Protein AF-A0A8H4P7W4-F1 (afdb_monomer_lite)

Radius of gyration: 20.19 Å; chains: 1; bounding box: 45×41×56 Å

Foldseek 3Di:
DPPPDDDPDLQDQLPPDPDPDDDPVNVVSNLSNQVPDPVHPDNGPPPPDDPDDDDDPPQPVVVLVVVCVVVVDPPPDRDPPDPDPPDDDDLLVVLVRDDPPAEDEAAPPPDDQVVCVVSNYHYHYPPDDDDD

Structure (mmCIF, N/CA/C/O backbone):
data_AF-A0A8H4P7W4-F1
#
_entry.id   AF-A0A8H4P7W4-F1
#
loop_
_atom_site.group_PDB
_atom_site.id
_atom_site.type_symbol
_atom_site.label_atom_id
_atom_site.label_alt_id
_atom_site.label_comp_id
_atom_site.label_asym_id
_atom_site.label_entity_id
_atom_site.label_seq_id
_atom_site.pdbx_PDB_ins_code
_atom_site.Cartn_x
_atom_site.Cartn_y
_atom_site.Cartn_z
_atom_site.occupancy
_atom_site.B_iso_or_equiv
_atom_site.auth_seq_id
_atom_site.auth_comp_id
_atom_site.auth_asym_id
_atom_site.auth_atom_id
_atom_site.pdbx_PDB_model_num
ATOM 1 N N . PRO A 1 1 ? -3.178 -17.842 30.543 1.00 39.09 1 PRO A N 1
ATOM 2 C CA . PRO A 1 1 ? -2.140 -18.026 29.497 1.00 39.09 1 PRO A CA 1
ATOM 3 C C . PRO A 1 1 ? -2.679 -17.609 28.119 1.00 39.09 1 PRO A C 1
ATOM 5 O O . PRO A 1 1 ? -3.447 -18.339 27.505 1.00 39.09 1 PRO A O 1
ATOM 8 N N . LYS A 1 2 ? -2.356 -16.388 27.675 1.00 39.22 2 LYS A N 1
ATOM 9 C CA . LYS A 1 2 ? -2.740 -15.898 26.344 1.00 39.22 2 LYS A CA 1
ATOM 10 C C . LYS A 1 2 ? -1.773 -16.511 25.333 1.00 39.22 2 LYS A C 1
ATOM 12 O O . LYS A 1 2 ? -0.589 -16.191 25.359 1.00 39.22 2 LYS A O 1
ATOM 17 N N 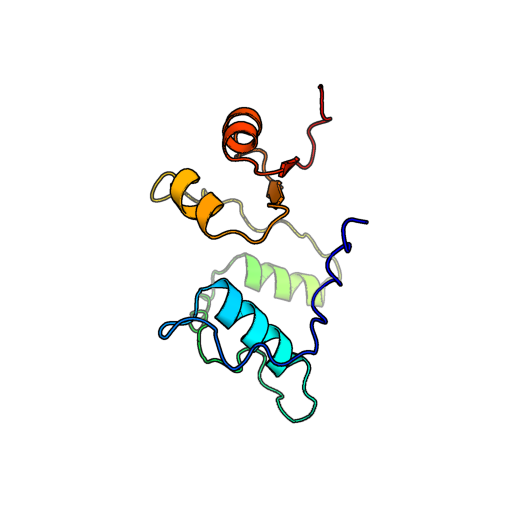. THR A 1 3 ? -2.250 -17.424 24.493 1.00 40.44 3 THR A N 1
ATOM 18 C CA . THR A 1 3 ? -1.463 -17.994 23.397 1.00 40.44 3 THR A CA 1
ATOM 19 C C . THR A 1 3 ? -1.111 -16.871 22.428 1.00 40.44 3 THR A C 1
ATOM 21 O O . THR A 1 3 ? -1.976 -16.346 21.728 1.00 40.44 3 THR A O 1
ATOM 24 N N . ILE A 1 4 ? 0.154 -16.459 22.433 1.00 45.78 4 ILE A N 1
ATOM 25 C CA . ILE A 1 4 ? 0.714 -15.525 21.458 1.00 45.78 4 ILE A CA 1
ATOM 26 C C . ILE A 1 4 ? 0.582 -16.209 20.096 1.00 45.78 4 ILE A C 1
ATOM 28 O O . ILE A 1 4 ? 1.232 -17.223 19.847 1.00 45.78 4 ILE A O 1
ATOM 32 N N . GLY A 1 5 ? -0.326 -15.705 19.257 1.00 48.81 5 GLY A N 1
ATOM 33 C CA . GLY A 1 5 ? -0.583 -16.247 17.927 1.00 48.81 5 GLY A CA 1
ATOM 34 C C . GLY A 1 5 ? 0.722 -16.378 17.146 1.00 48.81 5 GLY A C 1
ATOM 35 O O . GLY A 1 5 ? 1.464 -15.407 16.984 1.00 48.81 5 GLY A O 1
ATOM 36 N N . ARG A 1 6 ? 1.024 -17.601 16.701 1.00 53.09 6 ARG A N 1
ATOM 37 C CA . ARG A 1 6 ? 2.169 -17.905 15.840 1.00 53.09 6 ARG A CA 1
ATOM 38 C C . ARG A 1 6 ? 2.080 -17.010 14.603 1.00 53.09 6 ARG A C 1
ATOM 40 O O . ARG A 1 6 ? 1.039 -16.985 13.950 1.00 53.09 6 ARG A O 1
ATOM 47 N N . LYS A 1 7 ? 3.154 -16.276 14.286 1.00 52.66 7 LYS A N 1
ATOM 48 C CA . LYS A 1 7 ? 3.224 -15.487 13.046 1.00 52.66 7 LYS A CA 1
ATOM 49 C C . LYS A 1 7 ? 2.903 -16.424 11.869 1.00 52.66 7 LYS A C 1
ATOM 51 O O . LYS A 1 7 ? 3.522 -17.492 11.804 1.00 52.66 7 LYS A O 1
ATOM 56 N N . PRO A 1 8 ? 1.950 -16.080 10.987 1.00 56.66 8 PRO A N 1
ATOM 57 C CA . PRO A 1 8 ? 1.612 -16.932 9.856 1.00 56.66 8 PRO A CA 1
ATOM 58 C C . PRO A 1 8 ? 2.870 -17.148 9.015 1.00 56.66 8 PRO A C 1
ATOM 60 O O . PRO A 1 8 ? 3.583 -16.196 8.691 1.00 56.66 8 PRO A O 1
ATOM 63 N N . ASN A 1 9 ? 3.187 -18.415 8.741 1.00 67.56 9 ASN A N 1
ATOM 64 C CA . ASN A 1 9 ? 4.327 -18.767 7.908 1.00 67.56 9 ASN A CA 1
ATOM 65 C C . ASN A 1 9 ? 4.059 -18.203 6.506 1.00 67.56 9 ASN A C 1
ATOM 67 O O . ASN A 1 9 ? 3.085 -18.629 5.892 1.00 67.56 9 ASN A O 1
ATOM 71 N N . PRO A 1 10 ? 4.888 -17.287 5.978 1.00 60.41 10 PRO A N 1
ATOM 72 C CA . PRO A 1 10 ? 4.680 -16.734 4.642 1.00 60.41 10 PRO A CA 1
ATOM 73 C C . PRO A 1 10 ? 4.722 -17.793 3.530 1.00 60.41 10 PRO A C 1
ATOM 75 O O . PRO A 1 10 ? 4.259 -17.509 2.434 1.00 60.41 1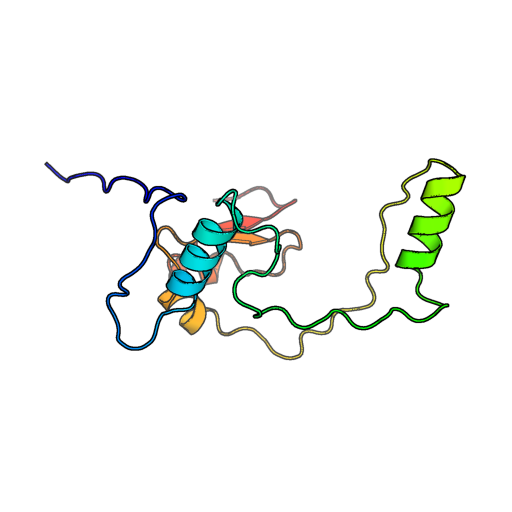0 PRO A O 1
ATOM 78 N N . LYS A 1 11 ? 5.247 -18.993 3.824 1.00 66.94 11 LYS A N 1
ATOM 79 C CA . LYS A 1 11 ? 5.248 -20.153 2.925 1.00 66.94 11 LYS A CA 1
ATOM 80 C C . LYS A 1 11 ? 3.980 -21.008 3.006 1.00 66.94 11 LYS A C 1
ATOM 82 O O . LYS A 1 11 ? 3.840 -21.922 2.203 1.00 66.94 11 LYS A O 1
ATOM 87 N N . ALA A 1 12 ? 3.103 -20.800 3.986 1.00 82.38 12 ALA A N 1
ATOM 88 C CA . ALA A 1 12 ? 1.878 -21.589 4.094 1.00 82.38 12 ALA A CA 1
ATOM 89 C C . ALA A 1 12 ? 0.891 -21.167 2.999 1.00 82.38 12 ALA A C 1
ATOM 91 O O . ALA A 1 12 ? 0.676 -19.971 2.812 1.00 82.38 12 ALA A O 1
ATOM 92 N N . ASP A 1 13 ? 0.306 -22.138 2.292 1.00 88.50 13 ASP A N 1
ATOM 93 C CA . ASP A 1 13 ? -0.785 -21.864 1.350 1.00 88.50 13 ASP A CA 1
ATOM 94 C C . ASP A 1 13 ? -1.971 -21.297 2.153 1.00 88.50 13 ASP A C 1
ATOM 96 O O . ASP 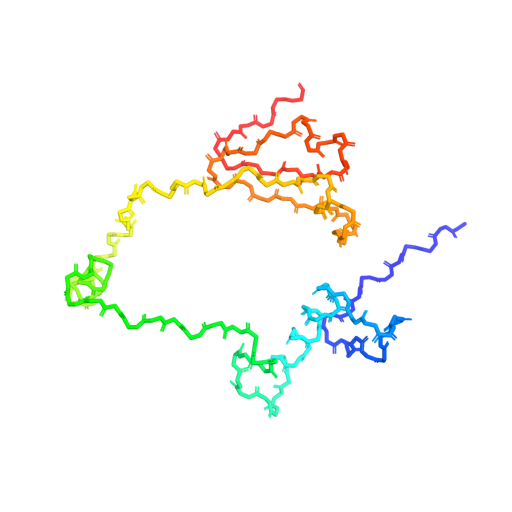A 1 13 ? -2.415 -21.944 3.106 1.00 88.50 13 ASP A O 1
ATOM 100 N N . PRO A 1 14 ? -2.460 -20.083 1.844 1.00 88.31 14 PRO A N 1
ATOM 101 C CA . PRO A 1 14 ? -3.558 -19.466 2.585 1.00 88.31 14 PRO A CA 1
ATOM 102 C C . PRO A 1 14 ? -4.930 -20.059 2.242 1.00 88.31 14 PRO A C 1
ATOM 104 O O . PRO A 1 14 ? -5.934 -19.618 2.801 1.00 88.31 14 PRO A O 1
ATOM 107 N N . ARG A 1 15 ? -5.004 -21.020 1.313 1.00 90.44 15 ARG A N 1
ATOM 108 C CA . ARG A 1 15 ? -6.252 -21.686 0.934 1.00 90.44 15 ARG A CA 1
ATOM 109 C C . ARG A 1 15 ? -6.505 -22.934 1.795 1.00 90.44 15 ARG A C 1
ATOM 111 O O . ARG A 1 15 ? -5.555 -23.620 2.170 1.00 90.44 15 ARG A O 1
ATOM 118 N N . PRO A 1 16 ? -7.779 -23.288 2.046 1.00 91.12 16 PRO A N 1
ATOM 119 C CA . PRO A 1 16 ? -8.995 -22.612 1.583 1.00 91.12 16 PRO A CA 1
ATOM 120 C C . PRO A 1 16 ? -9.268 -21.301 2.335 1.00 91.12 16 PRO A C 1
ATOM 122 O O . PRO A 1 16 ? -8.962 -21.171 3.517 1.00 91.12 16 PRO A O 1
ATOM 125 N N . PHE A 1 17 ? -9.867 -20.332 1.643 1.00 90.50 17 PHE A N 1
ATOM 126 C CA . PHE A 1 17 ? -10.232 -19.052 2.249 1.00 90.50 17 PHE A CA 1
ATOM 127 C C . PHE A 1 17 ? -11.453 -19.202 3.159 1.00 90.50 17 PHE A C 1
ATOM 129 O O . PHE A 1 17 ? -12.351 -19.997 2.888 1.00 90.50 17 PHE A O 1
ATOM 136 N N . SER A 1 18 ? -11.502 -18.420 4.240 1.00 85.56 18 SER A N 1
ATOM 137 C CA . SER A 1 18 ? -12.608 -18.484 5.207 1.00 85.56 18 SER A CA 1
ATOM 138 C C . SER A 1 18 ? -13.921 -17.906 4.669 1.00 85.56 18 SER A C 1
ATOM 140 O O . SER A 1 18 ? -14.989 -18.289 5.134 1.00 85.56 18 SER A O 1
ATOM 142 N N . ASN A 1 19 ? -13.842 -16.997 3.695 1.00 86.06 19 ASN A N 1
ATOM 143 C CA . ASN A 1 19 ? -14.991 -16.357 3.062 1.00 86.06 19 ASN A CA 1
ATOM 144 C C . ASN A 1 19 ? -15.143 -16.837 1.616 1.00 86.06 19 ASN A C 1
ATOM 146 O O . ASN A 1 19 ? -14.152 -17.136 0.952 1.00 86.06 19 ASN A O 1
ATOM 150 N N . ALA A 1 20 ? -16.381 -16.834 1.111 1.00 87.19 20 ALA A N 1
ATOM 151 C CA . ALA A 1 20 ? -16.675 -17.185 -0.281 1.00 87.19 20 ALA A CA 1
ATOM 152 C C . ALA A 1 20 ? -15.966 -16.259 -1.287 1.00 87.19 20 ALA A C 1
ATOM 154 O O . ALA A 1 20 ? -15.552 -16.707 -2.352 1.00 87.19 20 ALA A O 1
ATOM 155 N N . VAL A 1 21 ? -15.798 -14.980 -0.931 1.00 89.88 21 VAL A N 1
ATOM 156 C CA . VAL A 1 21 ? -15.005 -14.009 -1.693 1.00 89.88 21 VAL A CA 1
ATOM 157 C C . VAL A 1 21 ? -13.715 -13.719 -0.919 1.00 89.88 21 VAL A C 1
ATOM 159 O O . VAL A 1 21 ? -13.800 -13.243 0.219 1.00 89.88 21 VAL A O 1
ATOM 162 N N . PRO A 1 22 ? -12.529 -13.994 -1.493 1.00 90.69 22 PRO A N 1
ATOM 163 C CA . PRO A 1 22 ? -11.254 -13.710 -0.841 1.00 90.69 22 PRO A CA 1
ATOM 164 C C . PRO A 1 22 ? -11.070 -12.206 -0.631 1.00 90.69 22 PRO A C 1
ATOM 166 O O . PRO A 1 22 ? -11.358 -11.401 -1.520 1.00 90.69 22 PRO A O 1
ATOM 169 N N . SER A 1 23 ? -10.554 -11.813 0.531 1.00 89.69 23 SER A N 1
ATOM 170 C CA . SER A 1 23 ? -10.176 -10.422 0.779 1.00 89.69 23 SER A CA 1
ATOM 171 C C . SER A 1 23 ? -8.898 -10.043 0.017 1.00 89.69 23 SER A C 1
ATOM 173 O O . SER A 1 23 ? -8.132 -10.898 -0.431 1.00 89.69 23 SER A O 1
ATOM 175 N N . ALA A 1 24 ? -8.604 -8.743 -0.077 1.00 88.19 24 ALA A N 1
ATOM 176 C CA . ALA A 1 24 ? -7.346 -8.276 -0.661 1.00 88.19 24 ALA A CA 1
ATOM 177 C C . ALA A 1 24 ? -6.111 -8.865 0.052 1.00 88.19 24 ALA A C 1
ATOM 179 O O . ALA A 1 24 ? -5.127 -9.195 -0.608 1.00 88.19 24 ALA A O 1
ATOM 180 N N . ASN A 1 25 ? -6.177 -9.062 1.375 1.00 85.50 25 ASN A N 1
ATOM 181 C CA . ASN A 1 25 ? -5.100 -9.697 2.139 1.00 85.50 25 ASN A CA 1
ATOM 182 C C . ASN A 1 25 ? -4.952 -11.185 1.812 1.00 85.50 25 ASN A C 1
ATOM 184 O O . ASN A 1 25 ? -3.826 -11.670 1.737 1.00 85.50 25 ASN A O 1
ATOM 188 N N . ASP A 1 26 ? -6.062 -11.894 1.592 1.00 90.25 26 ASP A N 1
ATOM 189 C CA . ASP A 1 26 ? -6.035 -13.310 1.215 1.00 90.25 26 ASP A CA 1
ATOM 190 C C . ASP A 1 26 ? -5.354 -13.494 -0.146 1.00 90.25 26 ASP A C 1
ATOM 192 O O . ASP A 1 26 ? -4.495 -14.362 -0.312 1.00 90.25 26 ASP A O 1
ATOM 196 N N . LEU A 1 27 ? -5.668 -12.613 -1.102 1.00 91.50 27 LEU A N 1
ATOM 197 C CA . LEU A 1 27 ? -5.028 -12.602 -2.417 1.00 91.50 27 LEU A CA 1
ATOM 198 C C . LEU A 1 27 ? -3.539 -12.241 -2.336 1.00 91.50 27 LEU A C 1
ATOM 200 O O . LEU A 1 27 ? -2.729 -12.850 -3.030 1.00 91.50 27 LEU A O 1
ATOM 204 N N . LEU A 1 28 ? -3.160 -11.281 -1.485 1.00 88.75 28 LEU A N 1
ATOM 205 C CA . LEU A 1 28 ? -1.753 -10.928 -1.257 1.00 88.75 28 LEU A CA 1
ATOM 206 C C . LEU A 1 28 ? -0.969 -12.085 -0.624 1.00 88.75 28 LEU A C 1
ATOM 208 O O . LEU A 1 28 ? 0.156 -12.370 -1.037 1.00 88.75 28 LEU A O 1
ATOM 212 N N . ALA A 1 29 ? -1.557 -12.776 0.355 1.00 89.69 29 ALA A N 1
ATOM 213 C CA . ALA A 1 29 ? -0.955 -13.961 0.955 1.00 89.69 29 ALA A CA 1
ATOM 214 C C . ALA A 1 29 ? -0.786 -15.081 -0.080 1.00 89.69 29 ALA A C 1
ATOM 216 O O . ALA A 1 29 ? 0.257 -15.736 -0.100 1.00 89.69 29 ALA A O 1
ATOM 217 N N . LEU A 1 30 ? -1.774 -15.265 -0.966 1.00 92.00 30 LEU A N 1
ATOM 218 C CA . LEU A 1 30 ? -1.717 -16.284 -2.012 1.00 92.00 30 LEU A CA 1
ATOM 219 C C . LEU A 1 30 ? -0.623 -15.957 -3.025 1.00 92.00 30 LEU A C 1
ATOM 221 O O . LEU A 1 30 ? 0.209 -16.814 -3.303 1.00 92.00 30 LEU A O 1
ATOM 225 N N . HIS A 1 31 ? -0.572 -14.719 -3.520 1.00 92.00 31 HIS A N 1
ATOM 226 C CA . HIS A 1 31 ? 0.482 -14.270 -4.429 1.00 92.00 31 HIS A CA 1
ATOM 227 C C . HIS A 1 31 ? 1.868 -14.529 -3.819 1.00 92.00 31 HIS A C 1
ATOM 229 O O . HIS A 1 31 ? 2.721 -15.146 -4.451 1.00 92.00 31 HIS A O 1
ATOM 235 N N . LYS A 1 32 ? 2.077 -14.139 -2.553 1.00 89.50 32 LYS A N 1
ATOM 236 C CA . LYS A 1 32 ? 3.347 -14.361 -1.848 1.00 89.50 32 LYS A CA 1
ATOM 237 C C . LYS A 1 32 ? 3.710 -15.842 -1.735 1.00 89.50 32 LYS A C 1
ATOM 239 O O . LYS A 1 32 ? 4.880 -16.186 -1.879 1.00 89.50 32 LYS A O 1
ATOM 244 N N . HIS A 1 33 ? 2.731 -16.698 -1.457 1.00 90.81 33 HIS A N 1
ATOM 245 C CA . HIS A 1 33 ? 2.943 -18.139 -1.410 1.00 90.81 33 HIS A CA 1
ATOM 246 C C . HIS A 1 33 ? 3.374 -18.682 -2.781 1.00 90.81 33 HIS A C 1
ATOM 248 O O . HIS A 1 33 ? 4.326 -19.454 -2.850 1.00 90.81 33 HIS A O 1
ATOM 254 N N . LEU A 1 34 ? 2.716 -18.250 -3.863 1.00 92.00 34 LEU A N 1
ATOM 255 C CA . LEU A 1 34 ? 2.990 -18.717 -5.225 1.00 92.00 34 LEU A CA 1
ATOM 256 C C . LEU A 1 34 ? 4.367 -18.275 -5.736 1.00 92.00 34 LEU A C 1
ATOM 258 O O . LEU A 1 34 ? 5.113 -19.121 -6.210 1.00 92.00 34 LEU A O 1
ATOM 262 N N . VAL A 1 35 ? 4.751 -17.007 -5.557 1.00 90.38 35 VAL A N 1
ATOM 263 C CA . VAL A 1 35 ? 6.077 -16.492 -5.975 1.00 90.38 35 VAL A CA 1
ATOM 264 C C . VAL A 1 35 ? 7.237 -17.210 -5.266 1.00 90.38 35 VAL A C 1
ATOM 266 O O . VAL A 1 35 ? 8.358 -17.247 -5.758 1.00 90.38 35 VAL A O 1
ATOM 269 N N . GLN A 1 36 ? 6.998 -17.799 -4.092 1.00 87.12 36 GLN A N 1
ATOM 270 C CA . GLN A 1 36 ? 8.024 -18.540 -3.348 1.00 87.12 36 GLN A CA 1
ATOM 271 C C . GLN A 1 36 ? 8.179 -19.999 -3.794 1.00 87.12 36 GLN A C 1
ATOM 273 O O . GLN A 1 36 ? 9.043 -20.705 -3.262 1.00 87.12 36 GLN A O 1
ATOM 278 N N . ARG A 1 37 ? 7.336 -20.477 -4.712 1.00 86.94 37 ARG A N 1
ATOM 279 C CA . ARG A 1 37 ? 7.400 -21.844 -5.222 1.00 86.94 37 ARG A CA 1
ATOM 280 C C . ARG A 1 37 ? 8.388 -21.947 -6.379 1.00 86.94 37 ARG A C 1
ATOM 282 O O . ARG A 1 37 ? 8.427 -21.091 -7.247 1.00 86.94 37 ARG A O 1
ATOM 289 N N . ALA A 1 38 ? 9.146 -23.039 -6.409 1.00 81.06 38 ALA A N 1
ATOM 290 C CA . ALA A 1 38 ? 10.138 -23.278 -7.457 1.00 81.06 38 ALA A CA 1
ATOM 291 C C . ALA A 1 38 ? 9.518 -23.604 -8.828 1.00 81.06 38 ALA A C 1
ATOM 293 O O . ALA A 1 38 ? 10.198 -23.482 -9.836 1.00 81.06 38 ALA A O 1
ATOM 294 N N . ASP A 1 39 ? 8.252 -24.032 -8.872 1.00 86.75 39 ASP A N 1
ATOM 295 C CA . ASP A 1 39 ? 7.536 -24.360 -10.111 1.00 86.75 39 ASP A CA 1
ATOM 296 C C . ASP A 1 39 ? 6.822 -23.158 -10.752 1.00 86.75 39 ASP A C 1
ATOM 298 O O . ASP A 1 39 ? 6.169 -23.312 -11.781 1.00 86.75 39 ASP A O 1
ATOM 302 N N . ILE A 1 40 ? 6.928 -21.968 -10.154 1.00 84.81 40 ILE A N 1
ATOM 303 C CA . ILE A 1 40 ? 6.300 -20.738 -10.639 1.00 84.81 40 ILE A CA 1
ATOM 304 C C . ILE A 1 40 ? 7.394 -19.702 -10.891 1.00 84.81 40 ILE A C 1
ATOM 306 O O . ILE A 1 40 ? 7.978 -19.168 -9.955 1.00 84.81 40 ILE A O 1
ATOM 310 N N . GLU A 1 41 ? 7.652 -19.400 -12.163 1.00 86.75 41 GLU A N 1
ATOM 311 C CA . GLU A 1 41 ? 8.664 -18.408 -12.565 1.00 86.75 41 GLU A CA 1
ATOM 312 C C . GLU A 1 41 ? 8.084 -16.995 -12.751 1.00 86.75 41 GLU A C 1
ATOM 314 O O . GLU A 1 41 ? 8.823 -16.009 -12.763 1.00 86.75 41 GLU A O 1
ATOM 319 N N . SER A 1 42 ? 6.756 -16.875 -12.873 1.00 87.25 42 SER A N 1
ATOM 320 C CA . SER A 1 42 ? 6.092 -15.581 -13.053 1.00 87.25 42 SER A CA 1
ATOM 321 C C . SER A 1 42 ? 6.159 -14.729 -11.784 1.00 87.25 42 SER A C 1
ATOM 323 O O . SER A 1 42 ? 5.817 -15.189 -10.693 1.00 87.25 42 SER A O 1
ATOM 325 N N . GLN A 1 43 ? 6.525 -13.455 -11.950 1.00 85.25 43 GLN A N 1
ATOM 326 C CA . GLN A 1 43 ? 6.445 -12.439 -10.894 1.00 85.25 43 GLN A CA 1
ATOM 327 C C . GLN A 1 43 ? 5.004 -11.981 -10.620 1.00 85.25 43 GLN A C 1
ATOM 329 O O . GLN A 1 43 ? 4.742 -11.394 -9.573 1.00 85.25 43 GLN A O 1
ATOM 334 N N . ASP A 1 44 ? 4.063 -12.278 -11.522 1.00 89.69 44 ASP A N 1
ATOM 335 C CA . ASP A 1 44 ? 2.631 -12.083 -11.299 1.00 89.69 44 ASP A CA 1
ATOM 336 C C . ASP A 1 44 ? 1.851 -13.385 -11.534 1.00 89.69 44 ASP A C 1
ATOM 338 O O . ASP A 1 44 ? 1.236 -13.594 -12.580 1.00 89.69 44 ASP A O 1
ATOM 342 N N . PRO A 1 45 ? 1.869 -14.313 -10.566 1.00 92.50 45 PRO A N 1
ATOM 343 C CA . PRO A 1 45 ? 1.215 -15.609 -10.713 1.00 92.50 45 PRO A CA 1
ATOM 344 C C . PRO A 1 45 ? -0.315 -15.548 -10.634 1.00 92.50 45 PRO A C 1
ATOM 346 O O . PRO A 1 45 ? -0.966 -16.578 -10.801 1.00 92.50 45 PRO A O 1
ATOM 349 N N . LEU A 1 46 ? -0.894 -14.384 -10.319 1.00 92.75 46 LEU A N 1
ATOM 350 C CA . LEU A 1 46 ? -2.344 -14.191 -10.269 1.00 92.75 46 LEU A CA 1
ATOM 351 C C . LEU A 1 46 ? -2.869 -13.328 -11.423 1.00 92.75 46 LEU A C 1
ATOM 353 O O . LEU A 1 46 ? -4.080 -13.120 -11.464 1.00 92.75 46 LEU A O 1
ATOM 357 N N . ASP A 1 47 ? -1.990 -12.841 -12.307 1.00 91.19 47 ASP A N 1
ATOM 358 C CA . ASP A 1 47 ? -2.324 -11.973 -13.447 1.00 91.19 47 ASP A CA 1
ATOM 359 C C . ASP A 1 47 ? -3.204 -10.779 -13.029 1.00 91.19 47 ASP A C 1
ATOM 361 O O . ASP A 1 47 ? -4.291 -10.525 -13.550 1.00 91.19 47 ASP A O 1
ATOM 365 N N . ARG A 1 48 ? -2.786 -10.106 -11.950 1.00 89.56 48 ARG A N 1
ATOM 366 C CA . ARG A 1 48 ? -3.522 -8.988 -11.335 1.00 89.56 48 ARG A CA 1
ATOM 367 C C . ARG A 1 48 ? -2.883 -7.638 -11.606 1.00 89.56 48 ARG A C 1
ATOM 369 O O . ARG A 1 48 ? -3.512 -6.618 -11.310 1.00 89.56 48 ARG A O 1
ATOM 376 N N . PHE A 1 49 ? -1.634 -7.612 -12.050 1.00 87.88 49 PHE A N 1
ATOM 377 C CA . PHE A 1 49 ? -0.937 -6.383 -12.370 1.00 87.88 49 PHE A CA 1
ATOM 378 C C . PHE A 1 49 ? -1.348 -5.926 -13.762 1.00 87.88 49 PHE A C 1
ATOM 380 O O . PHE A 1 49 ? -1.448 -6.708 -14.700 1.00 87.88 49 PHE A O 1
ATOM 387 N N . ASN A 1 50 ? -1.606 -4.628 -13.887 1.00 88.56 50 ASN A N 1
ATOM 388 C CA . ASN A 1 50 ? -1.763 -4.042 -15.206 1.00 88.56 50 ASN A CA 1
ATOM 389 C C . ASN A 1 50 ? -0.391 -4.013 -15.871 1.00 88.56 50 ASN A C 1
ATOM 391 O O . ASN A 1 50 ? 0.595 -3.665 -15.217 1.00 88.56 50 ASN A O 1
ATOM 395 N N . VAL A 1 51 ? -0.350 -4.343 -17.159 1.00 88.44 51 VAL A N 1
ATOM 396 C CA . VAL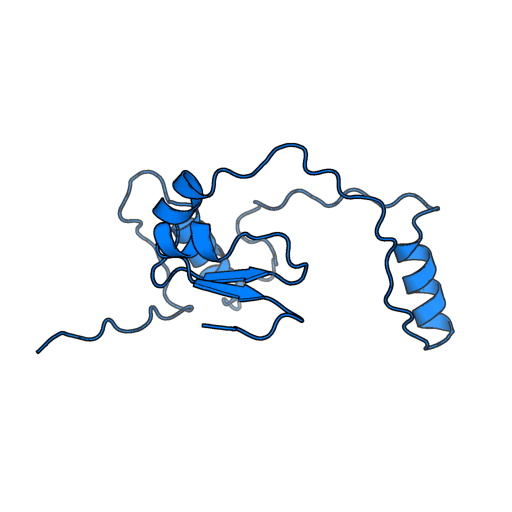 A 1 51 ? 0.859 -4.177 -17.963 1.00 88.44 51 VAL A CA 1
ATOM 397 C C . VAL A 1 51 ? 1.242 -2.702 -17.936 1.00 88.44 51 VAL A C 1
ATOM 399 O O . VAL A 1 51 ? 0.409 -1.829 -18.198 1.00 88.44 51 VAL A O 1
ATOM 402 N N . GLU A 1 52 ? 2.486 -2.435 -17.555 1.00 83.62 52 GLU A N 1
ATOM 403 C CA . GLU A 1 52 ? 3.042 -1.093 -17.618 1.00 83.62 52 GLU A CA 1
ATOM 404 C C . GLU A 1 52 ? 3.083 -0.656 -19.089 1.00 83.62 52 GLU A C 1
ATOM 406 O O . GLU A 1 52 ? 3.566 -1.421 -19.926 1.00 83.62 52 GLU A O 1
ATOM 411 N N . PRO A 1 53 ? 2.515 0.510 -19.442 1.00 88.75 53 PRO A N 1
ATOM 412 C CA . P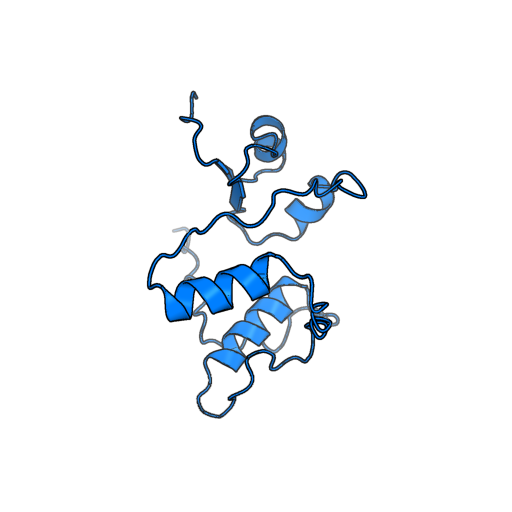RO A 1 53 ? 2.581 0.990 -20.811 1.00 88.75 53 PRO A CA 1
ATOM 413 C C . PRO A 1 53 ? 4.029 1.296 -21.194 1.00 88.75 53 PRO A C 1
ATOM 415 O O . PRO A 1 53 ? 4.821 1.725 -20.354 1.00 88.75 53 PRO A O 1
ATOM 418 N N . ASP A 1 54 ? 4.343 1.138 -22.478 1.00 88.38 54 ASP A N 1
ATOM 419 C CA . ASP A 1 54 ? 5.645 1.543 -22.994 1.00 88.38 54 ASP A CA 1
ATOM 420 C C . ASP A 1 54 ? 5.875 3.039 -22.740 1.00 88.38 54 ASP A C 1
ATOM 422 O O . ASP A 1 54 ? 4.978 3.876 -22.904 1.00 88.38 54 ASP A O 1
ATOM 426 N N . CYS A 1 55 ? 7.093 3.370 -22.319 1.00 87.19 55 CYS A N 1
ATOM 427 C CA . CYS A 1 55 ? 7.516 4.752 -22.168 1.00 87.19 55 CYS A CA 1
ATOM 428 C C . CYS A 1 55 ? 7.674 5.410 -23.544 1.00 87.19 55 CYS A C 1
ATOM 430 O O . CYS A 1 55 ? 8.117 4.777 -24.499 1.00 87.19 55 CYS A O 1
ATOM 432 N N . ASP A 1 56 ? 7.363 6.703 -23.626 1.00 89.44 56 ASP A N 1
ATOM 433 C CA . ASP A 1 56 ? 7.716 7.508 -24.796 1.00 89.44 56 ASP A CA 1
ATOM 434 C C . ASP A 1 56 ? 9.243 7.704 -24.881 1.00 89.44 56 ASP A C 1
ATOM 436 O O . ASP A 1 56 ? 9.940 7.699 -23.859 1.00 89.44 56 ASP A O 1
ATOM 440 N N . GLU A 1 57 ? 9.763 7.933 -26.089 1.00 86.25 57 GLU A N 1
ATOM 441 C CA . GLU A 1 57 ? 11.187 8.192 -26.356 1.00 86.25 57 GLU A CA 1
ATOM 442 C C . GLU A 1 57 ? 11.734 9.397 -25.570 1.00 86.25 57 GLU A C 1
ATOM 444 O O . GLU A 1 57 ? 12.936 9.478 -25.306 1.00 86.25 57 GLU A O 1
ATOM 449 N N . SER A 1 58 ? 10.868 10.336 -25.166 1.00 87.06 58 SER A N 1
ATOM 450 C CA . SER A 1 58 ? 11.250 11.490 -24.349 1.00 87.06 58 SER A CA 1
ATOM 451 C C . SER A 1 58 ? 11.189 11.248 -22.834 1.00 87.06 58 SER A C 1
ATOM 453 O O . SER A 1 58 ? 11.243 12.217 -22.074 1.00 87.06 58 SER A O 1
ATOM 455 N N . CYS A 1 59 ? 11.027 10.006 -22.363 1.00 84.81 59 CYS A N 1
ATOM 456 C CA . CYS A 1 59 ? 10.941 9.710 -20.932 1.00 84.81 59 CYS A CA 1
ATOM 457 C C . CYS A 1 59 ? 12.267 10.045 -20.214 1.00 84.81 59 CYS A C 1
ATOM 459 O O . CYS A 1 59 ? 13.282 9.386 -20.467 1.00 84.81 59 CYS A O 1
ATOM 461 N N . PRO A 1 60 ? 12.289 11.035 -19.298 1.00 81.44 60 PRO A N 1
ATOM 462 C CA . PRO A 1 60 ? 13.521 11.465 -18.639 1.00 81.44 60 PRO A CA 1
ATOM 463 C C . PRO A 1 60 ? 14.148 10.351 -17.793 1.00 81.44 60 PRO A C 1
ATOM 465 O O . PRO A 1 60 ? 15.371 10.242 -17.757 1.00 81.44 60 PRO A O 1
ATOM 468 N N . ASP A 1 61 ? 13.330 9.487 -17.183 1.00 78.88 61 ASP A N 1
ATOM 469 C CA . ASP A 1 61 ? 13.806 8.374 -16.358 1.00 78.88 61 ASP A CA 1
ATOM 470 C C . ASP A 1 61 ? 14.529 7.315 -17.212 1.00 78.88 61 ASP A C 1
ATOM 472 O O . ASP A 1 61 ? 15.622 6.874 -16.858 1.00 78.88 61 ASP A O 1
ATOM 476 N N . CYS A 1 62 ? 13.982 6.955 -18.382 1.00 84.88 62 CYS A N 1
ATOM 477 C CA . CYS A 1 62 ? 14.609 5.992 -19.299 1.00 84.88 62 CYS A CA 1
ATOM 478 C C . CYS A 1 62 ? 15.872 6.553 -19.968 1.00 84.88 62 CYS A C 1
ATOM 480 O O . CYS A 1 62 ? 16.855 5.828 -20.158 1.00 84.88 62 CYS A O 1
ATOM 482 N N . ILE A 1 63 ? 15.868 7.846 -20.317 1.00 84.88 63 ILE A N 1
ATOM 483 C CA . ILE A 1 63 ? 17.053 8.539 -20.841 1.00 84.88 63 ILE A CA 1
ATOM 484 C C . ILE A 1 63 ? 18.163 8.514 -19.788 1.00 84.88 63 ILE A C 1
ATOM 486 O O . ILE A 1 63 ? 19.277 8.079 -20.084 1.00 84.88 63 ILE A O 1
ATOM 490 N N . GLN A 1 64 ? 17.840 8.887 -18.549 1.00 78.94 64 GLN A N 1
ATOM 491 C CA . GLN A 1 64 ? 18.786 8.898 -17.441 1.00 78.94 64 GLN A CA 1
ATOM 492 C C . GLN A 1 64 ? 19.298 7.495 -17.096 1.00 78.94 64 GLN A C 1
ATOM 494 O O . GLN A 1 64 ? 20.490 7.329 -16.839 1.00 78.94 64 GLN A O 1
ATOM 499 N N . GLU A 1 65 ? 18.447 6.465 -17.122 1.00 79.31 65 GLU A N 1
ATOM 500 C CA . GLU A 1 65 ? 18.881 5.085 -16.894 1.00 79.31 65 GLU A CA 1
ATOM 501 C C . GLU A 1 65 ? 19.917 4.654 -17.945 1.00 79.31 65 GLU A C 1
ATOM 503 O O . GLU A 1 65 ? 20.969 4.113 -17.592 1.00 79.31 65 GLU A O 1
ATOM 508 N N . ARG A 1 66 ? 19.668 4.947 -19.227 1.00 81.81 66 ARG A N 1
ATOM 509 C CA . ARG A 1 66 ? 20.611 4.667 -20.320 1.00 81.81 66 ARG A CA 1
ATOM 510 C C . ARG A 1 66 ? 21.933 5.414 -20.137 1.00 81.81 66 ARG A C 1
ATOM 512 O O . ARG A 1 66 ? 22.988 4.785 -20.172 1.00 81.81 66 ARG A O 1
ATOM 519 N N . GLU A 1 67 ? 21.883 6.714 -19.868 1.00 80.25 67 GLU A N 1
ATOM 520 C CA . GLU A 1 67 ? 23.081 7.536 -19.647 1.00 80.25 67 GLU A CA 1
ATOM 521 C C . GLU A 1 67 ? 23.861 7.102 -18.394 1.00 80.25 67 GLU A C 1
ATOM 523 O O . GLU A 1 67 ? 25.094 7.091 -18.388 1.00 80.25 67 GLU A O 1
ATOM 528 N N . SER A 1 68 ? 23.172 6.680 -17.330 1.00 71.38 68 SER A N 1
ATOM 529 C CA . SER A 1 68 ? 23.808 6.187 -16.100 1.00 71.38 68 SER A CA 1
ATOM 530 C C . SER A 1 68 ? 24.519 4.844 -16.298 1.00 71.38 68 SER A C 1
ATOM 532 O O . SER A 1 68 ? 25.562 4.613 -15.683 1.00 71.38 68 SER A O 1
ATOM 534 N N . LYS A 1 69 ? 24.016 3.979 -17.193 1.00 73.50 69 LYS A N 1
ATOM 535 C CA . LYS A 1 69 ? 24.689 2.729 -17.591 1.00 73.50 69 LYS A CA 1
ATOM 536 C C . LYS A 1 69 ? 25.971 2.995 -18.379 1.00 73.50 69 LYS A C 1
ATOM 538 O O . LYS A 1 69 ? 26.927 2.238 -18.240 1.00 73.50 69 LYS A O 1
ATOM 543 N N . GLU A 1 70 ? 26.004 4.065 -19.171 1.00 73.12 70 GLU A N 1
ATOM 544 C CA . GLU A 1 70 ? 27.183 4.464 -19.951 1.00 73.12 70 GLU A CA 1
ATOM 545 C C . GLU A 1 70 ? 28.231 5.197 -19.101 1.00 73.12 70 GLU A C 1
ATOM 547 O O . GLU A 1 70 ? 29.432 4.984 -19.267 1.00 73.12 70 GLU A O 1
ATOM 552 N N . THR A 1 71 ? 27.789 6.046 -18.171 1.00 72.38 71 THR A N 1
ATOM 553 C CA . THR A 1 71 ? 28.672 6.933 -17.389 1.00 72.38 71 THR A CA 1
ATOM 554 C C . THR A 1 71 ? 29.029 6.400 -15.998 1.00 72.38 71 THR A C 1
ATOM 556 O O . THR A 1 71 ? 29.967 6.896 -15.374 1.00 72.38 71 THR A O 1
ATOM 559 N N . GLY A 1 72 ? 28.298 5.404 -15.485 1.00 61.28 72 GLY A N 1
ATOM 560 C CA . GLY A 1 72 ? 28.484 4.838 -14.144 1.00 61.28 72 GLY A CA 1
ATOM 561 C C . GLY A 1 72 ? 28.035 5.748 -12.992 1.00 61.28 72 GLY A C 1
ATOM 562 O O . GLY A 1 72 ? 28.228 5.395 -11.828 1.00 61.28 72 GLY A O 1
ATOM 563 N N . PHE A 1 73 ? 27.436 6.908 -13.282 1.00 54.25 73 PHE A N 1
ATOM 564 C CA . PHE A 1 73 ? 26.915 7.839 -12.281 1.00 54.25 73 PHE A CA 1
ATOM 565 C C . PHE A 1 73 ? 25.394 7.692 -12.153 1.00 54.25 73 PHE A C 1
ATOM 567 O O . PHE A 1 73 ? 24.635 8.129 -13.014 1.00 54.25 73 PHE A O 1
ATOM 574 N N . ALA A 1 74 ? 24.932 7.100 -11.050 1.00 51.97 74 ALA A N 1
ATOM 575 C CA . ALA A 1 74 ? 23.510 7.029 -10.726 1.00 51.97 74 ALA A CA 1
ATOM 576 C C . ALA A 1 74 ? 23.038 8.358 -10.113 1.00 51.97 74 ALA A C 1
ATOM 578 O O . ALA A 1 74 ? 23.121 8.565 -8.901 1.00 51.97 74 ALA A O 1
ATOM 579 N N . THR A 1 75 ? 22.535 9.278 -10.932 1.00 50.75 75 THR A N 1
ATOM 580 C CA . THR A 1 75 ? 21.847 10.486 -10.454 1.00 50.75 75 THR A CA 1
ATOM 581 C C . THR A 1 75 ? 20.377 10.164 -10.192 1.00 50.75 75 THR A C 1
ATOM 583 O O . THR A 1 75 ? 19.491 10.607 -10.902 1.00 50.75 75 THR A O 1
ATOM 586 N N . GLY A 1 76 ? 20.096 9.348 -9.174 1.00 51.25 76 GLY A N 1
ATOM 587 C CA . GLY A 1 76 ? 18.724 8.985 -8.808 1.00 51.25 76 GLY A CA 1
ATOM 588 C C . GLY A 1 76 ? 17.907 10.197 -8.353 1.00 51.25 76 GLY A C 1
ATOM 589 O O . GLY A 1 76 ? 17.886 10.503 -7.165 1.00 51.25 76 GLY A O 1
ATOM 590 N N . MET A 1 77 ? 17.246 10.877 -9.287 1.00 53.69 77 MET A N 1
ATOM 591 C CA . MET A 1 77 ? 16.295 11.964 -9.049 1.00 53.69 77 MET A CA 1
ATOM 592 C C . MET A 1 77 ? 15.333 12.035 -10.242 1.00 53.69 77 MET A C 1
ATOM 594 O O . MET A 1 77 ? 15.425 12.921 -11.084 1.00 53.69 77 MET A O 1
ATOM 598 N N . GLY A 1 78 ? 14.407 11.074 -10.298 1.00 46.44 78 GLY A N 1
ATOM 599 C CA . GLY A 1 78 ? 13.248 11.152 -11.184 1.00 46.44 78 GLY A CA 1
ATOM 600 C C . GLY A 1 78 ? 12.408 12.380 -10.836 1.00 46.44 78 GLY A C 1
ATOM 601 O O . GLY A 1 78 ? 12.180 12.684 -9.656 1.00 46.44 78 GLY A O 1
ATOM 602 N N . ASN A 1 79 ? 12.003 13.111 -11.873 1.00 42.22 79 ASN A N 1
ATOM 603 C CA . ASN A 1 79 ? 11.255 14.355 -11.769 1.00 42.22 79 ASN A CA 1
ATOM 604 C C . ASN A 1 79 ? 10.012 14.173 -10.892 1.00 42.22 79 ASN A C 1
ATOM 606 O O . ASN A 1 79 ? 9.123 13.371 -11.166 1.00 42.22 79 ASN A O 1
ATOM 610 N N . SER A 1 80 ? 9.926 14.979 -9.837 1.00 44.88 80 SER A N 1
ATOM 611 C CA . SER A 1 80 ? 8.742 15.125 -8.999 1.00 44.88 80 SER A CA 1
ATOM 612 C C . SER A 1 80 ? 7.679 15.970 -9.707 1.00 44.88 80 SER A C 1
ATOM 614 O O . SER A 1 80 ? 7.208 16.955 -9.130 1.00 44.88 80 SER A O 1
ATOM 616 N N . GLU A 1 81 ? 7.331 15.649 -10.957 1.00 42.84 81 GLU A N 1
ATOM 617 C CA . GLU A 1 81 ? 6.161 16.258 -11.586 1.00 42.84 81 GLU A CA 1
ATOM 618 C C . GLU A 1 81 ? 4.919 15.798 -10.823 1.00 42.84 81 GLU A C 1
ATOM 620 O O . GLU A 1 81 ? 4.390 14.703 -10.985 1.00 42.84 81 GLU A O 1
ATOM 625 N N . GLU A 1 82 ? 4.576 16.650 -9.861 1.00 48.41 82 GLU A N 1
ATOM 626 C CA . GLU A 1 82 ? 3.304 16.870 -9.203 1.00 48.41 82 GLU A CA 1
ATOM 627 C C . GLU A 1 82 ? 2.279 15.752 -9.433 1.00 48.41 82 GLU A C 1
ATOM 629 O O . GLU A 1 82 ? 1.307 15.899 -10.176 1.00 48.41 82 GLU A O 1
ATOM 634 N N . TYR A 1 83 ? 2.461 14.630 -8.728 1.00 47.47 83 TYR A N 1
ATOM 635 C CA . TYR A 1 83 ? 1.373 13.690 -8.496 1.00 47.47 83 TYR A CA 1
ATOM 636 C C . TYR A 1 83 ? 0.257 14.451 -7.772 1.00 47.47 83 TYR A C 1
ATOM 638 O O . TYR A 1 83 ? 0.274 14.600 -6.548 1.00 47.47 83 TYR A O 1
ATOM 646 N N . LYS A 1 84 ? -0.700 14.979 -8.539 1.00 47.66 84 LYS A N 1
ATOM 647 C CA . LYS A 1 84 ? -1.930 15.565 -8.015 1.00 47.66 84 LYS A CA 1
ATOM 648 C C . LYS A 1 84 ? -2.807 14.409 -7.549 1.00 47.66 84 LYS A C 1
ATOM 650 O O . LYS A 1 84 ? -3.251 13.619 -8.387 1.00 47.66 84 LYS A O 1
ATOM 655 N N . PRO A 1 85 ? -3.064 14.268 -6.237 1.00 50.84 85 PRO A N 1
ATOM 656 C CA . PRO A 1 85 ? -3.956 13.228 -5.756 1.00 50.84 85 PRO A CA 1
ATOM 657 C C . PRO A 1 85 ? -5.335 13.469 -6.372 1.00 50.84 85 PRO A C 1
ATOM 659 O O . PRO A 1 85 ? -5.924 14.529 -6.164 1.00 50.84 85 PRO A O 1
ATOM 662 N N . LYS A 1 86 ? -5.844 12.499 -7.140 1.00 59.28 86 LYS A N 1
ATOM 663 C CA . LYS A 1 86 ? -7.174 12.594 -7.764 1.00 59.28 86 LYS A CA 1
ATOM 664 C C . LYS A 1 86 ? -8.295 12.705 -6.717 1.00 59.28 86 LYS A C 1
ATOM 666 O O . LYS A 1 86 ? -9.339 13.263 -7.024 1.00 59.28 86 LYS A O 1
ATOM 671 N N . GLU A 1 87 ? -8.061 12.238 -5.485 1.00 70.62 87 GLU A N 1
ATOM 672 C CA . GLU A 1 87 ? -8.975 12.352 -4.342 1.00 70.62 87 GLU A CA 1
ATOM 673 C C . GLU A 1 87 ? -8.230 12.083 -3.017 1.00 70.62 87 GLU A C 1
ATOM 675 O O . GLU A 1 87 ? -7.185 11.421 -3.007 1.00 70.62 87 GLU A O 1
ATOM 680 N N . ARG A 1 88 ? -8.746 12.584 -1.883 1.00 81.31 88 ARG A N 1
ATOM 681 C CA . ARG A 1 88 ? -8.246 12.186 -0.554 1.00 81.31 88 ARG A CA 1
ATOM 682 C C . ARG A 1 88 ? -8.686 10.754 -0.257 1.00 81.31 88 ARG A C 1
ATOM 684 O O . ARG A 1 88 ? -9.846 10.408 -0.430 1.00 81.31 88 ARG A O 1
ATOM 691 N N . VAL A 1 89 ? -7.760 9.939 0.233 1.00 86.94 89 VAL A N 1
ATOM 692 C CA . VAL A 1 89 ? -8.018 8.534 0.560 1.00 86.94 89 VAL A CA 1
ATOM 693 C C . VAL A 1 89 ? -8.873 8.409 1.829 1.00 86.94 89 VAL A C 1
ATOM 695 O O . VAL A 1 89 ? -8.571 9.038 2.844 1.00 86.94 89 VAL A O 1
ATOM 698 N N . ASP A 1 90 ? -9.899 7.553 1.794 1.00 92.12 90 ASP A N 1
ATOM 699 C CA . ASP A 1 90 ? -10.693 7.181 2.972 1.00 92.12 90 ASP A CA 1
ATOM 700 C C . ASP A 1 90 ? -9.935 6.175 3.856 1.00 92.12 90 ASP A C 1
ATOM 702 O O . ASP A 1 90 ? -9.976 4.953 3.668 1.00 92.12 90 ASP A O 1
ATOM 706 N N . TRP A 1 91 ? -9.230 6.709 4.850 1.00 93.56 91 TRP A N 1
ATOM 707 C CA . TRP A 1 91 ? -8.458 5.915 5.801 1.00 93.56 91 TRP A CA 1
ATOM 708 C C . TRP A 1 91 ? -9.307 5.109 6.783 1.00 93.56 91 TRP A C 1
ATOM 710 O O . TRP A 1 91 ? -8.817 4.093 7.285 1.00 93.56 91 TRP A O 1
ATOM 720 N N . VAL A 1 92 ? -10.561 5.504 7.037 1.00 94.44 92 VAL A N 1
ATOM 721 C CA . VAL A 1 92 ? -11.463 4.755 7.925 1.00 94.44 92 VAL A CA 1
ATOM 722 C C . VAL A 1 92 ? -11.698 3.384 7.311 1.00 94.44 92 VAL A C 1
ATOM 724 O O . VAL A 1 92 ? -11.318 2.371 7.906 1.00 94.44 92 VAL A O 1
ATOM 727 N N . ARG A 1 93 ? -12.171 3.367 6.061 1.00 93.31 93 ARG A N 1
ATOM 728 C CA . ARG A 1 93 ? -12.414 2.141 5.296 1.00 93.31 93 ARG A CA 1
ATOM 729 C C . ARG A 1 93 ? -11.160 1.278 5.156 1.00 93.31 93 ARG A C 1
ATOM 731 O O . ARG A 1 93 ? -11.221 0.061 5.326 1.00 93.31 93 ARG A O 1
ATOM 738 N N . ILE A 1 94 ? -10.009 1.881 4.849 1.00 92.38 94 ILE A N 1
ATOM 739 C CA . ILE A 1 94 ? -8.761 1.118 4.680 1.00 92.38 94 ILE A CA 1
ATOM 740 C C . ILE A 1 94 ? -8.373 0.427 5.986 1.00 92.38 94 ILE A C 1
ATOM 742 O O . ILE A 1 94 ? -8.092 -0.775 5.983 1.00 92.38 94 ILE A O 1
ATOM 746 N N . SER A 1 95 ? -8.402 1.157 7.105 1.00 93.81 95 SER A N 1
ATOM 747 C CA . SER A 1 95 ? -7.959 0.650 8.406 1.00 93.81 95 SER A CA 1
ATOM 748 C C . SER A 1 95 ? -8.740 -0.584 8.878 1.00 93.81 95 SER A C 1
ATOM 750 O O . SER A 1 95 ? -8.173 -1.461 9.539 1.00 93.81 95 SER A O 1
ATOM 752 N N . GLU A 1 96 ? -10.015 -0.703 8.506 1.00 92.44 96 GLU A N 1
ATOM 753 C CA . GLU A 1 96 ? -10.864 -1.848 8.849 1.00 92.44 96 GLU A CA 1
ATOM 754 C C . GLU A 1 96 ? -10.361 -3.149 8.221 1.00 92.44 96 GLU A C 1
ATOM 756 O O . GLU A 1 96 ? -10.337 -4.186 8.886 1.00 92.44 96 GLU A O 1
ATOM 761 N N . SER A 1 97 ? -9.889 -3.076 6.975 1.00 87.50 97 SER A N 1
ATOM 762 C CA . SER A 1 97 ? -9.405 -4.232 6.215 1.00 87.50 97 SER A CA 1
ATOM 763 C C . SER A 1 97 ? -7.940 -4.593 6.477 1.00 87.50 97 SER A C 1
ATOM 765 O O . SER A 1 97 ? -7.486 -5.659 6.069 1.00 87.50 97 SER A O 1
ATOM 767 N N . MET A 1 98 ? -7.172 -3.734 7.151 1.00 89.75 98 MET A N 1
ATOM 768 C CA . MET A 1 98 ? -5.749 -3.976 7.394 1.00 89.75 98 MET A CA 1
ATOM 769 C C . MET A 1 98 ? -5.510 -5.098 8.410 1.00 89.75 98 MET A C 1
ATOM 771 O O . MET A 1 98 ? -6.157 -5.176 9.461 1.00 89.75 98 MET A O 1
ATOM 775 N N . ALA A 1 99 ? -4.484 -5.910 8.148 1.00 87.69 99 ALA A N 1
ATOM 776 C CA . ALA A 1 99 ? -3.976 -6.867 9.120 1.00 87.69 99 ALA A CA 1
ATOM 777 C C . ALA A 1 99 ? -3.482 -6.152 10.393 1.00 87.69 99 ALA A C 1
ATOM 779 O O . ALA A 1 99 ? -2.856 -5.091 10.338 1.00 87.69 99 ALA A O 1
ATOM 780 N N . LYS A 1 100 ? -3.757 -6.746 11.560 1.00 89.44 100 LYS A N 1
ATOM 781 C CA . LYS A 1 100 ? -3.283 -6.245 12.859 1.00 89.44 100 LYS A CA 1
ATOM 782 C C . LYS A 1 100 ? -1.918 -6.874 13.203 1.00 89.44 100 LYS A C 1
ATOM 784 O O . LYS A 1 100 ? -1.781 -8.087 13.048 1.00 89.44 100 LYS A O 1
ATOM 789 N N . PRO A 1 101 ? -0.944 -6.115 13.749 1.00 92.00 101 PRO A N 1
ATOM 790 C CA . PRO A 1 101 ? -0.967 -4.664 13.970 1.00 92.00 101 PRO A CA 1
ATOM 791 C C . PRO A 1 101 ? -0.873 -3.873 12.653 1.00 92.00 101 PRO A C 1
ATOM 793 O O . PRO A 1 101 ? -0.139 -4.266 11.753 1.00 92.00 101 PRO A O 1
ATOM 796 N N . ARG A 1 102 ? -1.601 -2.750 12.566 1.00 93.56 102 ARG A N 1
ATOM 797 C CA . ARG A 1 102 ? -1.719 -1.929 11.349 1.00 93.56 102 ARG A CA 1
ATOM 798 C C . ARG A 1 102 ? -0.562 -0.935 11.256 1.00 93.56 102 ARG A C 1
ATOM 800 O O . ARG A 1 102 ? -0.359 -0.177 12.204 1.00 93.56 102 ARG A O 1
ATOM 807 N N . TRP A 1 103 ? 0.141 -0.915 10.126 1.00 94.31 103 TRP A N 1
ATOM 808 C CA . TRP A 1 103 ? 1.298 -0.046 9.889 1.00 94.31 103 TRP A CA 1
ATOM 809 C C . TRP A 1 103 ? 1.175 0.736 8.581 1.00 94.31 103 TRP A C 1
ATOM 811 O O . TRP A 1 103 ? 0.740 0.183 7.573 1.00 94.31 103 TRP A O 1
ATOM 821 N N . VAL A 1 104 ? 1.606 1.995 8.606 1.00 93.69 104 VAL A N 1
ATOM 822 C CA . VAL A 1 104 ? 1.811 2.862 7.440 1.00 93.69 104 VAL A CA 1
ATOM 823 C C . VAL A 1 104 ? 3.210 3.467 7.543 1.00 93.69 104 VAL A C 1
ATOM 825 O O . VAL A 1 104 ? 3.592 3.971 8.596 1.00 93.69 104 VAL A O 1
ATOM 828 N N . PHE A 1 105 ? 3.972 3.418 6.453 1.00 93.06 105 PHE A N 1
ATOM 829 C CA . PHE A 1 105 ? 5.295 4.034 6.355 1.00 93.06 105 PHE A CA 1
ATOM 830 C C . PHE A 1 105 ? 5.202 5.241 5.420 1.00 93.06 105 PHE A C 1
ATOM 832 O O . PHE A 1 105 ? 4.970 5.088 4.222 1.00 93.06 105 PHE A O 1
ATOM 839 N N . ASP A 1 106 ? 5.336 6.440 5.973 1.00 89.31 106 ASP A N 1
ATOM 840 C CA . ASP A 1 106 ? 5.166 7.706 5.269 1.00 89.31 106 ASP A CA 1
ATOM 841 C C . ASP A 1 106 ? 6.524 8.331 4.919 1.00 89.31 106 ASP A C 1
ATOM 843 O O . ASP A 1 106 ? 7.134 9.062 5.701 1.00 89.31 106 ASP A O 1
ATOM 847 N N . GLY A 1 107 ? 7.006 8.045 3.711 1.00 86.50 107 GLY A N 1
ATOM 848 C CA . GLY A 1 107 ? 8.274 8.584 3.213 1.00 86.50 107 GLY A CA 1
ATOM 849 C C . GLY A 1 107 ? 8.242 10.071 2.844 1.00 86.50 107 GLY A C 1
ATOM 850 O O . GLY A 1 107 ? 9.302 10.660 2.662 1.00 86.50 107 GLY A O 1
ATOM 851 N N . ARG A 1 108 ? 7.053 10.679 2.711 1.00 84.06 108 ARG A N 1
ATOM 852 C CA . ARG A 1 108 ? 6.887 12.050 2.187 1.00 84.06 108 ARG A CA 1
ATOM 853 C C . ARG A 1 108 ? 6.236 13.021 3.177 1.00 84.06 108 ARG A C 1
ATOM 855 O O . ARG A 1 108 ? 6.150 14.209 2.885 1.00 84.06 108 ARG A O 1
ATOM 862 N N . GLY A 1 109 ? 5.802 12.548 4.344 1.00 83.56 109 GLY A N 1
ATOM 863 C CA . GLY A 1 109 ? 5.188 13.384 5.377 1.00 83.56 109 GLY A CA 1
ATOM 864 C C . GLY A 1 109 ? 3.772 13.853 5.028 1.00 83.56 109 GLY A C 1
ATOM 865 O O . GLY A 1 109 ? 3.379 14.941 5.449 1.00 83.56 109 GLY A O 1
ATOM 866 N N . VAL A 1 110 ? 3.037 13.078 4.224 1.00 86.56 110 VAL A N 1
ATOM 867 C CA . VAL A 1 110 ? 1.686 13.419 3.735 1.00 86.56 110 VAL A CA 1
ATOM 868 C C . VAL A 1 110 ? 0.594 12.922 4.694 1.00 86.56 110 VAL A C 1
ATOM 870 O O . VAL A 1 110 ? -0.541 13.397 4.646 1.00 86.56 110 VAL A O 1
ATOM 873 N N . ILE A 1 111 ? 0.917 11.974 5.576 1.00 89.62 111 ILE A N 1
ATOM 874 C CA . ILE A 1 111 ? -0.047 11.322 6.464 1.00 89.62 111 ILE A CA 1
ATOM 875 C C . ILE A 1 111 ? -0.186 12.091 7.782 1.00 89.62 111 ILE A C 1
ATOM 877 O O . ILE A 1 111 ? 0.800 12.403 8.450 1.00 89.62 111 ILE A O 1
ATOM 881 N N . ASP A 1 112 ? -1.427 12.333 8.210 1.00 90.62 112 ASP A N 1
ATOM 882 C CA . ASP A 1 112 ? -1.708 12.842 9.554 1.00 90.62 112 ASP A CA 1
ATOM 883 C C . ASP A 1 112 ? -1.636 11.702 10.580 1.00 90.62 112 ASP A C 1
ATOM 885 O O . ASP A 1 112 ? -2.589 10.948 10.788 1.00 90.62 112 ASP A O 1
ATOM 889 N N . SER A 1 113 ? -0.485 11.568 11.240 1.00 90.00 113 SER A N 1
ATOM 890 C CA . SER A 1 113 ? -0.261 10.514 12.230 1.00 90.00 113 SER A CA 1
ATOM 891 C C . SER A 1 113 ? -1.236 10.569 13.412 1.00 90.00 113 SER A C 1
ATOM 893 O O . SER A 1 113 ? -1.583 9.515 13.946 1.00 90.00 113 SER A O 1
ATO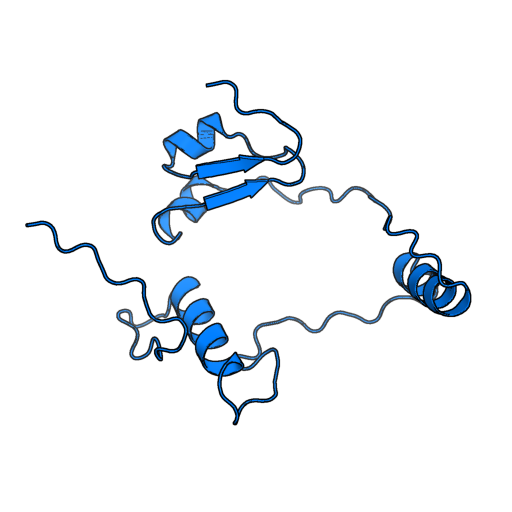M 895 N N . LYS A 1 114 ? -1.729 11.752 13.806 1.00 91.31 114 LYS A N 1
ATOM 896 C CA . LYS A 1 114 ? -2.634 11.894 14.959 1.00 91.31 114 LYS A CA 1
ATOM 897 C C . LYS A 1 114 ? -4.008 11.314 14.658 1.00 91.31 114 LYS A C 1
ATOM 899 O O . LYS A 1 114 ? -4.559 10.593 15.489 1.00 91.31 114 LYS A O 1
ATOM 904 N N . GLU A 1 115 ? -4.542 11.588 13.472 1.00 93.88 115 GLU A N 1
ATOM 905 C CA . GLU A 1 115 ? -5.815 11.003 13.042 1.00 93.88 115 GLU A CA 1
ATOM 906 C C . GLU A 1 115 ? -5.680 9.492 12.809 1.00 93.88 115 GLU A C 1
ATOM 908 O O . GLU A 1 115 ? -6.536 8.719 13.240 1.00 93.88 115 GLU A O 1
ATOM 913 N N . MET A 1 116 ? -4.557 9.039 12.241 1.00 94.25 116 MET A N 1
ATOM 914 C CA . MET A 1 116 ? -4.304 7.611 12.009 1.00 94.25 116 MET A CA 1
ATOM 915 C C . MET A 1 116 ? -4.217 6.789 13.303 1.00 94.25 116 MET A C 1
ATOM 917 O O . MET A 1 116 ? -4.703 5.654 13.348 1.00 94.25 116 MET A O 1
ATOM 921 N N . VAL A 1 117 ? -3.680 7.363 14.385 1.00 94.00 117 VAL A N 1
ATOM 922 C CA . VAL A 1 117 ? -3.656 6.713 15.707 1.00 94.00 117 VAL A CA 1
ATOM 923 C C . VAL A 1 117 ? -5.072 6.454 16.232 1.00 94.00 117 VAL A C 1
ATOM 925 O O . VAL A 1 117 ? -5.305 5.393 16.816 1.00 94.00 117 VAL A O 1
ATOM 928 N N . LYS A 1 118 ? -6.043 7.345 15.971 1.00 95.19 118 LYS A N 1
ATOM 929 C CA . LYS A 1 118 ? -7.454 7.133 16.362 1.00 95.19 118 LYS A CA 1
ATOM 930 C C . LYS A 1 118 ? -8.079 5.929 15.652 1.00 95.19 118 LYS A C 1
ATOM 932 O O . LYS A 1 118 ? -8.927 5.254 16.225 1.00 95.19 118 LYS A O 1
ATOM 937 N N . LEU A 1 119 ? -7.608 5.611 14.445 1.00 95.56 119 LEU A N 1
ATOM 938 C CA . LEU A 1 119 ? -7.995 4.415 13.681 1.00 95.56 119 LEU A CA 1
ATOM 939 C C . LEU A 1 119 ? -7.209 3.153 14.103 1.00 95.56 119 LEU A C 1
ATOM 941 O O . LEU A 1 119 ? -7.385 2.058 13.557 1.00 95.56 119 LEU A O 1
ATOM 945 N N . GLY A 1 120 ? -6.316 3.278 15.090 1.00 95.19 120 GLY A N 1
ATOM 946 C CA . GLY A 1 120 ? -5.430 2.208 15.542 1.00 95.19 120 GLY A CA 1
ATOM 947 C C . GLY A 1 120 ? -4.357 1.841 14.514 1.00 95.19 120 GLY A C 1
ATOM 948 O O . GLY A 1 120 ? -3.920 0.686 14.486 1.00 95.19 120 GLY A O 1
ATOM 949 N N . VAL A 1 121 ? -3.973 2.785 13.649 1.00 96.00 121 VAL A N 1
ATOM 950 C CA . VAL A 1 121 ? -2.885 2.635 12.677 1.00 96.00 121 VAL A CA 1
ATOM 951 C C . VAL A 1 121 ? -1.615 3.281 13.219 1.00 96.00 121 VAL A C 1
ATOM 953 O O . VAL A 1 121 ? -1.630 4.408 13.709 1.00 96.00 121 VAL A O 1
ATOM 956 N N . ARG A 1 122 ? -0.501 2.552 13.137 1.00 94.62 122 ARG A N 1
ATOM 957 C CA . ARG A 1 122 ? 0.829 3.043 13.505 1.00 94.62 122 ARG A CA 1
ATOM 958 C C . ARG A 1 122 ? 1.502 3.640 12.280 1.00 94.62 122 ARG A C 1
ATOM 960 O O . ARG A 1 122 ? 1.610 2.956 11.265 1.00 94.62 122 ARG A O 1
ATOM 967 N N . VAL A 1 123 ? 1.944 4.888 12.381 1.00 93.38 123 VAL A N 1
ATOM 968 C CA . VAL A 1 123 ? 2.605 5.598 11.283 1.00 93.38 123 VAL A CA 1
ATOM 969 C C . VAL A 1 123 ? 4.069 5.827 11.636 1.00 93.38 123 VAL A C 1
ATOM 971 O O . VAL A 1 123 ? 4.362 6.376 12.695 1.00 93.38 123 VAL A O 1
ATOM 974 N N . GLU A 1 124 ? 4.968 5.429 10.742 1.00 92.06 124 GLU A N 1
ATOM 975 C CA . GLU A 1 124 ? 6.388 5.783 10.792 1.00 92.06 124 GLU A CA 1
ATOM 976 C C . GLU A 1 124 ? 6.702 6.726 9.637 1.00 92.06 124 GLU A C 1
ATOM 978 O O . GLU A 1 124 ? 6.496 6.360 8.481 1.00 92.06 124 GLU A O 1
ATOM 983 N N . SER A 1 125 ? 7.195 7.928 9.932 1.00 85.81 125 SER A N 1
ATOM 984 C CA . SER A 1 125 ? 7.499 8.937 8.914 1.00 85.81 125 SER A CA 1
ATOM 985 C C . SER A 1 125 ? 9.003 9.146 8.767 1.00 85.81 125 SER A C 1
ATOM 987 O O . SER A 1 125 ? 9.729 9.233 9.757 1.00 85.81 125 SER A O 1
ATOM 989 N N . VAL A 1 126 ? 9.482 9.289 7.533 1.00 81.69 126 VAL A N 1
ATOM 990 C CA . VAL A 1 126 ? 10.888 9.634 7.272 1.00 81.69 126 VAL A CA 1
ATOM 991 C C . VAL A 1 126 ? 11.110 11.129 7.540 1.00 81.69 126 VAL A C 1
ATOM 993 O O . VAL A 1 126 ? 10.277 11.965 7.199 1.00 81.69 126 VAL A O 1
ATOM 996 N N . GLY A 1 127 ? 12.232 11.485 8.174 1.00 71.06 127 GLY A N 1
ATOM 997 C CA . GLY A 1 127 ? 12.660 12.883 8.347 1.00 71.06 127 GLY A CA 1
ATOM 998 C C . GLY A 1 127 ? 11.938 13.691 9.435 1.00 71.06 127 GLY A C 1
ATOM 999 O O . GLY A 1 127 ? 12.315 14.834 9.681 1.00 71.06 127 GLY A O 1
ATOM 1000 N N . ARG A 1 128 ? 10.947 13.123 10.137 1.00 63.03 128 ARG A N 1
ATOM 1001 C CA . ARG A 1 128 ? 10.338 13.735 11.332 1.00 63.03 128 ARG A CA 1
ATOM 1002 C C . ARG A 1 128 ? 10.655 12.892 12.564 1.00 63.03 128 ARG A C 1
ATOM 1004 O O . ARG A 1 128 ? 10.277 11.730 12.635 1.00 63.03 128 ARG A O 1
ATOM 1011 N N . GLN A 1 129 ? 11.346 13.476 13.544 1.00 56.88 129 GLN A N 1
ATOM 1012 C CA . GLN A 1 129 ? 11.529 12.837 14.848 1.00 56.88 129 GLN A CA 1
ATOM 1013 C C . GLN A 1 129 ? 10.179 12.774 15.574 1.00 56.88 129 GLN A C 1
ATOM 1015 O O . GLN A 1 129 ? 9.510 13.800 15.715 1.00 56.88 129 GLN A O 1
ATOM 1020 N N . HIS A 1 130 ? 9.795 11.582 16.041 1.00 51.25 130 HIS A N 1
ATOM 1021 C CA . HIS A 1 130 ? 8.641 11.375 16.920 1.00 51.25 130 HIS A CA 1
ATOM 1022 C C . HIS A 1 130 ? 8.773 12.268 18.160 1.00 51.25 130 HIS A C 1
ATOM 1024 O O . HIS A 1 130 ? 9.565 11.985 19.057 1.00 51.25 130 HIS A O 1
ATOM 1030 N N . ARG A 1 131 ? 8.012 13.365 18.214 1.00 46.78 131 ARG A N 1
ATOM 1031 C CA . ARG A 1 131 ? 7.739 14.067 19.471 1.00 46.78 131 ARG A CA 1
ATOM 1032 C C . ARG A 1 131 ? 6.411 13.535 19.991 1.00 46.78 131 ARG A C 1
ATOM 1034 O O . ARG A 1 131 ? 5.369 13.832 19.408 1.00 46.78 131 ARG A O 1
ATOM 1041 N N . PHE A 1 132 ? 6.516 12.679 21.004 1.00 46.41 132 PHE A N 1
ATOM 1042 C CA . PHE A 1 132 ? 5.403 12.200 21.817 1.00 46.41 132 PHE A CA 1
ATOM 1043 C C . PHE A 1 132 ? 4.664 13.367 22.477 1.00 46.41 132 PHE A C 1
ATOM 1045 O O . PHE A 1 132 ? 5.347 14.352 22.850 1.00 46.41 132 PHE A O 1
#

pLDDT: mean 79.23, std 16.67, range [39.09, 96.0]

Organism: NCBI:txid1237068

Secondary structure (DSSP, 8-state):
----PPPPPTTS--PSPSSSS--HHHHHHHHHHHHTSTT---S-TT--SPPPPPPPTT-HHHHHHHHHHHH--------------SS---HHHHHHHSPSSEEEEESSS-S-HHHHHHTTEEEEETT-----

Sequence (132 aa):
PKTIGRKPNPKADPRPFSNAVPSANDLLALHKHLVQRADIESQDPLDRFNVEPDCDESCPDCIQERESKETGFATGMGNSEEYKPKERVDWVRISESMAKPRWVFDGRGVIDSKEMVKLGVRVESVGRQHRF